Protein AF-A0A9R0JIM5-F1 (afdb_monomer_lite)

Structure (mmCIF, N/CA/C/O backbone):
data_AF-A0A9R0JIM5-F1
#
_entry.id   AF-A0A9R0JIM5-F1
#
loop_
_atom_site.group_PDB
_atom_site.id
_atom_site.type_symbol
_atom_site.label_atom_id
_atom_site.label_alt_id
_atom_site.label_comp_id
_atom_site.label_asym_id
_atom_site.label_entity_id
_atom_site.label_seq_id
_atom_site.pdbx_PDB_ins_code
_atom_site.Cartn_x
_atom_site.Cartn_y
_atom_site.Cartn_z
_atom_site.occupancy
_atom_site.B_iso_or_equiv
_atom_site.auth_seq_id
_atom_site.auth_comp_id
_atom_site.auth_asym_id
_atom_site.auth_atom_id
_atom_site.pdbx_PDB_model_num
ATOM 1 N N . MET A 1 1 ? 13.661 6.055 -20.902 1.00 62.84 1 MET A N 1
ATOM 2 C CA . MET A 1 1 ? 14.162 4.720 -20.504 1.00 62.84 1 MET A CA 1
ATOM 3 C C . MET A 1 1 ? 14.110 3.809 -21.723 1.00 62.84 1 MET A C 1
ATOM 5 O O . MET A 1 1 ? 13.023 3.619 -22.248 1.00 62.84 1 MET A O 1
ATOM 9 N N . LYS A 1 2 ? 15.252 3.315 -22.222 1.00 69.75 2 LYS A N 1
ATOM 10 C CA . LYS A 1 2 ? 15.311 2.374 -23.358 1.00 69.75 2 LYS A CA 1
ATOM 11 C C . LYS A 1 2 ? 15.616 0.968 -22.826 1.00 69.75 2 LYS A C 1
ATOM 13 O O . LYS A 1 2 ? 16.766 0.687 -22.495 1.00 69.75 2 LYS A O 1
ATOM 18 N N . ILE A 1 3 ? 14.589 0.134 -22.668 1.00 80.75 3 ILE A N 1
ATOM 19 C CA . ILE A 1 3 ? 14.665 -1.248 -22.153 1.00 80.75 3 ILE A CA 1
ATOM 20 C C . ILE A 1 3 ? 13.835 -2.140 -23.081 1.00 80.75 3 ILE A C 1
ATOM 22 O O . ILE A 1 3 ? 12.770 -1.715 -23.524 1.00 80.75 3 ILE A O 1
ATOM 26 N N . ASP A 1 4 ? 14.321 -3.349 -23.378 1.00 84.50 4 ASP A N 1
ATOM 27 C CA . ASP A 1 4 ? 13.548 -4.353 -24.120 1.00 84.50 4 ASP A CA 1
ATOM 28 C C . ASP A 1 4 ? 12.564 -5.033 -23.157 1.00 84.50 4 ASP A C 1
ATOM 30 O O . ASP A 1 4 ? 12.974 -5.552 -22.113 1.00 84.50 4 ASP A O 1
ATOM 34 N N . ILE A 1 5 ? 11.275 -5.015 -23.496 1.00 86.75 5 ILE A N 1
ATOM 35 C CA . ILE A 1 5 ? 10.200 -5.608 -22.693 1.00 86.75 5 ILE A CA 1
ATOM 36 C C . ILE A 1 5 ? 9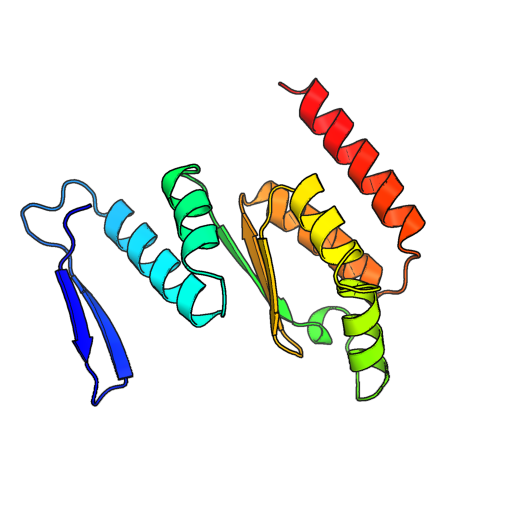.516 -6.668 -23.544 1.00 86.75 5 ILE A C 1
ATOM 38 O O . ILE A 1 5 ? 8.955 -6.364 -24.596 1.00 86.75 5 ILE A O 1
ATOM 42 N N . ARG A 1 6 ? 9.524 -7.916 -23.072 1.00 89.44 6 ARG A N 1
ATOM 43 C CA . ARG A 1 6 ? 8.842 -9.033 -23.733 1.00 89.44 6 ARG A CA 1
ATOM 44 C C . ARG A 1 6 ? 7.855 -9.673 -22.781 1.00 89.44 6 ARG A C 1
ATOM 46 O O . ARG A 1 6 ? 8.180 -9.959 -21.634 1.00 89.44 6 ARG A O 1
ATOM 53 N N . MET A 1 7 ? 6.648 -9.934 -23.262 1.00 89.19 7 MET A N 1
ATOM 54 C CA . MET A 1 7 ? 5.647 -10.678 -22.508 1.00 89.19 7 MET A CA 1
ATOM 55 C C . MET A 1 7 ? 5.514 -12.070 -23.110 1.00 89.19 7 MET A C 1
ATOM 57 O O . MET A 1 7 ? 5.057 -12.229 -24.239 1.00 89.19 7 MET A O 1
ATOM 61 N N . ASN A 1 8 ? 5.908 -13.087 -22.350 1.00 91.31 8 ASN A N 1
ATOM 62 C CA . ASN A 1 8 ? 5.667 -14.466 -22.737 1.00 91.31 8 ASN A CA 1
ATOM 63 C C . ASN A 1 8 ? 4.279 -14.879 -22.232 1.00 91.31 8 ASN A C 1
ATOM 65 O O . ASN A 1 8 ? 4.085 -15.089 -21.033 1.00 91.31 8 ASN A O 1
ATOM 69 N N . LEU A 1 9 ? 3.318 -14.989 -23.152 1.00 90.44 9 LEU A N 1
ATOM 70 C CA . LEU A 1 9 ? 1.929 -15.337 -22.838 1.00 90.44 9 LEU A CA 1
ATOM 71 C C . LEU A 1 9 ? 1.768 -16.790 -22.367 1.00 90.44 9 LEU A C 1
ATOM 73 O O . LEU A 1 9 ? 0.907 -17.067 -21.536 1.00 90.44 9 LEU A O 1
ATOM 77 N N . VAL A 1 10 ? 2.617 -17.704 -22.847 1.00 92.62 10 VAL A N 1
ATOM 78 C CA . VAL A 1 10 ? 2.569 -19.131 -22.485 1.00 92.62 10 VAL A CA 1
ATOM 79 C C . VAL A 1 10 ? 3.070 -19.330 -21.057 1.00 92.62 10 VAL A C 1
ATOM 81 O O . VAL A 1 10 ? 2.397 -19.942 -20.233 1.00 92.62 10 VAL A O 1
ATOM 84 N N . ALA A 1 11 ? 4.228 -18.749 -20.741 1.00 89.31 11 ALA A N 1
ATOM 85 C CA . ALA A 1 11 ? 4.816 -18.809 -19.405 1.00 89.31 11 ALA A CA 1
ATOM 86 C C . ALA A 1 11 ? 4.233 -17.765 -18.430 1.00 89.31 11 ALA A C 1
ATOM 88 O O . ALA A 1 11 ? 4.649 -17.723 -17.274 1.00 89.31 11 ALA A O 1
ATOM 89 N N . LYS A 1 12 ? 3.303 -16.912 -18.888 1.00 87.56 12 LYS A N 1
ATOM 90 C CA . LYS A 1 12 ? 2.671 -15.815 -18.129 1.00 87.56 12 LYS A CA 1
ATOM 91 C C . LYS A 1 12 ? 3.677 -14.947 -17.361 1.00 87.56 12 LYS A C 1
ATOM 93 O O . LYS A 1 12 ? 3.444 -14.579 -16.212 1.00 87.56 12 LYS A O 1
ATOM 98 N N . ARG A 1 13 ? 4.805 -14.618 -17.996 1.00 88.31 13 ARG A N 1
ATOM 99 C CA . ARG A 1 13 ? 5.888 -13.830 -17.387 1.00 88.31 13 ARG A CA 1
ATOM 100 C C . ARG A 1 13 ? 6.289 -12.650 -18.256 1.00 88.31 13 ARG A C 1
ATOM 102 O O . ARG A 1 13 ? 6.220 -12.714 -19.484 1.00 88.31 13 ARG A O 1
ATOM 109 N N . VAL A 1 14 ? 6.729 -11.589 -17.593 1.00 89.06 14 VAL A N 1
ATOM 110 C CA . VAL A 1 14 ? 7.304 -10.404 -18.229 1.00 89.06 14 VAL A CA 1
ATOM 111 C C . VAL A 1 14 ? 8.819 -10.502 -18.103 1.00 89.06 14 VAL A C 1
ATOM 113 O O . VAL A 1 14 ? 9.348 -10.653 -17.005 1.00 89.06 14 VAL A O 1
ATOM 116 N N . GLU A 1 15 ? 9.506 -10.452 -19.234 1.00 88.56 15 GLU A N 1
ATOM 117 C CA . GLU A 1 15 ? 10.958 -10.495 -19.341 1.00 88.56 15 GLU A CA 1
ATOM 118 C C . GLU A 1 15 ? 11.456 -9.082 -19.665 1.00 88.56 15 GLU A C 1
ATOM 120 O O . GLU A 1 15 ? 11.004 -8.449 -20.622 1.00 88.56 15 GLU A O 1
ATOM 125 N N . LEU A 1 16 ? 12.374 -8.578 -18.841 1.00 87.62 16 LEU A N 1
ATOM 126 C CA . LEU A 1 16 ? 12.988 -7.261 -18.990 1.00 87.62 16 LEU A CA 1
ATOM 127 C C . LEU A 1 16 ? 14.469 -7.455 -19.301 1.00 87.62 16 LEU A C 1
ATOM 129 O O . LEU A 1 16 ? 15.164 -8.157 -18.563 1.00 87.62 16 LEU A O 1
ATOM 133 N N . LYS A 1 17 ? 14.964 -6.837 -20.375 1.00 85.75 17 LYS A N 1
ATOM 134 C CA . LYS A 1 17 ? 16.367 -6.959 -20.789 1.00 85.75 17 LYS A CA 1
ATOM 135 C C . LYS A 1 17 ? 16.975 -5.594 -21.094 1.00 85.75 17 LYS A C 1
ATOM 137 O O . LYS A 1 17 ? 16.374 -4.757 -21.767 1.00 85.75 17 LYS A O 1
ATOM 142 N N . THR A 1 18 ? 18.194 -5.374 -20.612 1.00 82.06 18 THR A N 1
ATOM 143 C CA . THR A 1 18 ? 18.992 -4.191 -20.951 1.00 82.06 18 THR A CA 1
ATOM 144 C C . THR A 1 18 ? 19.536 -4.300 -22.376 1.00 82.06 18 THR A C 1
ATOM 146 O O . THR A 1 18 ? 19.923 -5.378 -22.835 1.00 82.06 18 THR A O 1
ATOM 149 N N . MET A 1 19 ? 19.556 -3.180 -23.097 1.00 78.44 19 MET A N 1
ATOM 150 C CA . MET A 1 19 ? 20.200 -3.065 -24.405 1.00 78.44 19 MET A CA 1
ATOM 151 C C . MET A 1 19 ? 21.567 -2.386 -24.258 1.00 78.44 19 MET A C 1
ATOM 153 O O . MET A 1 19 ? 21.866 -1.776 -23.235 1.00 78.44 19 MET A O 1
ATOM 157 N N . ARG A 1 20 ? 22.393 -2.451 -25.310 1.00 71.56 20 ARG A N 1
ATOM 158 C CA . ARG A 1 20 ? 23.682 -1.730 -25.365 1.00 71.56 20 ARG A CA 1
ATOM 159 C C . ARG A 1 20 ? 23.516 -0.203 -25.320 1.00 71.56 20 ARG A C 1
ATOM 161 O O . ARG A 1 20 ? 24.446 0.487 -24.941 1.00 71.56 20 ARG A O 1
ATOM 168 N N . ASP A 1 21 ? 22.331 0.287 -25.683 1.00 73.31 21 ASP A N 1
ATOM 169 C CA . ASP A 1 21 ? 21.945 1.705 -25.699 1.00 73.31 21 ASP A CA 1
ATOM 170 C C . ASP A 1 21 ? 21.186 2.128 -24.420 1.00 73.31 21 ASP A C 1
ATOM 172 O O . ASP A 1 21 ? 20.532 3.171 -24.374 1.00 73.31 21 ASP A O 1
ATOM 176 N N . THR A 1 22 ? 21.189 1.288 -23.375 1.00 69.31 22 THR A N 1
ATOM 177 C CA . THR A 1 22 ? 20.592 1.640 -22.083 1.00 69.31 22 THR A CA 1
ATOM 178 C C . THR A 1 22 ? 21.626 2.419 -21.257 1.00 69.31 22 THR A C 1
ATOM 180 O O . THR A 1 22 ? 22.642 1.835 -20.889 1.00 69.31 22 THR A O 1
ATOM 183 N N . PRO A 1 23 ? 21.380 3.702 -20.928 1.00 68.62 23 PRO A N 1
ATOM 184 C CA . PRO A 1 23 ? 22.378 4.552 -20.274 1.00 68.62 23 PRO A CA 1
ATOM 185 C C . PRO A 1 23 ? 22.678 4.140 -18.826 1.00 68.62 23 PRO A C 1
ATOM 187 O O . PRO A 1 23 ? 23.810 4.285 -18.390 1.00 68.62 23 PRO A O 1
ATOM 190 N N . ASP A 1 24 ? 21.698 3.567 -18.108 1.00 74.00 24 ASP A N 1
ATOM 191 C CA . ASP A 1 24 ? 21.847 3.168 -16.701 1.00 74.00 24 ASP A CA 1
ATOM 192 C C . ASP A 1 24 ? 21.130 1.856 -16.368 1.00 74.00 24 ASP A C 1
ATOM 194 O O . ASP A 1 24 ? 19.950 1.674 -16.692 1.00 74.00 24 ASP A O 1
ATOM 198 N N . ILE A 1 25 ? 21.811 0.990 -15.607 1.00 79.00 25 ILE A N 1
ATOM 199 C CA . ILE A 1 25 ? 21.272 -0.268 -15.053 1.00 79.00 25 ILE A CA 1
ATOM 200 C C . ILE A 1 25 ? 20.129 0.007 -14.060 1.00 79.00 25 ILE A C 1
ATOM 202 O O . ILE A 1 25 ? 19.181 -0.772 -13.973 1.00 79.00 25 ILE A O 1
ATOM 206 N N . 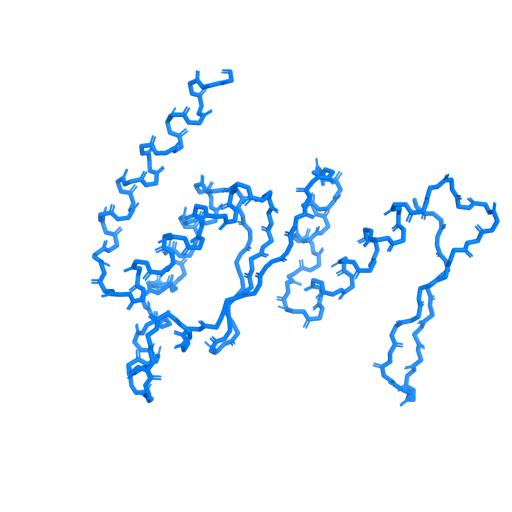SER A 1 26 ? 20.159 1.152 -13.369 1.00 79.62 26 SER A N 1
ATOM 207 C CA . SER A 1 26 ? 19.104 1.584 -12.435 1.00 79.62 26 SER A CA 1
ATOM 208 C C . SER A 1 26 ? 17.716 1.640 -13.092 1.00 79.62 26 SER A C 1
ATOM 210 O O . SER A 1 26 ? 16.703 1.326 -12.465 1.00 79.62 26 SER A O 1
ATOM 212 N N . ASN A 1 27 ? 17.653 1.926 -14.397 1.00 78.44 27 ASN A N 1
ATOM 213 C CA . ASN A 1 27 ? 16.390 1.925 -15.132 1.00 78.44 27 ASN A CA 1
ATOM 214 C C . ASN A 1 27 ? 15.750 0.531 -15.197 1.00 78.44 27 ASN A C 1
ATOM 216 O O . ASN A 1 27 ? 14.525 0.430 -15.166 1.00 78.44 27 ASN A O 1
ATOM 220 N N . LEU A 1 28 ? 16.550 -0.543 -15.251 1.00 82.88 28 LEU A N 1
ATOM 221 C CA . LEU A 1 28 ? 16.031 -1.913 -15.228 1.00 82.88 28 LEU A CA 1
ATOM 222 C C . LEU A 1 28 ? 15.335 -2.202 -13.897 1.00 82.88 28 LEU A C 1
ATOM 224 O O . LEU A 1 28 ? 14.238 -2.756 -13.886 1.00 82.88 28 LEU A O 1
ATOM 228 N N . TYR A 1 29 ? 15.949 -1.777 -12.789 1.00 82.50 29 TYR A N 1
ATOM 229 C CA . TYR A 1 29 ? 15.366 -1.913 -11.457 1.00 82.50 29 TYR A CA 1
ATOM 230 C C . TYR A 1 29 ? 14.047 -1.142 -11.351 1.00 82.50 29 TYR A C 1
ATOM 232 O O . TYR A 1 29 ? 13.037 -1.708 -10.940 1.00 82.50 29 TYR A O 1
ATOM 240 N N . LYS A 1 30 ? 14.014 0.114 -11.819 1.00 80.56 30 LYS A N 1
ATOM 241 C CA . LYS A 1 30 ? 12.788 0.928 -11.853 1.00 80.56 30 LYS A CA 1
ATOM 242 C C . LYS A 1 30 ? 11.677 0.264 -12.676 1.00 80.56 30 LYS A C 1
ATOM 244 O O . LYS A 1 30 ? 10.547 0.175 -12.203 1.00 80.56 30 LYS A O 1
ATOM 249 N N . CYS A 1 31 ? 11.989 -0.257 -13.865 1.00 82.44 31 CYS A N 1
ATOM 250 C CA . CYS A 1 31 ? 11.015 -0.973 -14.694 1.00 82.44 31 CYS A CA 1
ATOM 251 C C . CYS A 1 31 ? 10.532 -2.277 -14.046 1.00 82.44 31 CYS A C 1
ATOM 253 O O . CYS A 1 31 ? 9.336 -2.559 -14.081 1.00 82.44 31 CYS A O 1
ATOM 255 N N . SER A 1 32 ? 11.422 -3.050 -13.420 1.00 84.19 32 SER A N 1
ATOM 256 C CA . SER A 1 32 ? 11.040 -4.257 -12.678 1.00 84.19 32 SER A CA 1
ATOM 257 C C . SER A 1 32 ? 10.085 -3.923 -11.534 1.00 84.19 32 SER A C 1
ATOM 259 O O . SER A 1 32 ? 9.026 -4.536 -11.414 1.00 84.19 32 SER A O 1
ATOM 261 N N . SER A 1 33 ? 10.413 -2.908 -10.737 1.00 81.19 33 SER A N 1
ATOM 262 C CA . SER A 1 33 ? 9.572 -2.436 -9.635 1.00 81.19 33 SER A CA 1
ATOM 263 C C . SER A 1 33 ? 8.221 -1.899 -10.120 1.00 81.19 33 SER A C 1
ATOM 265 O O . SER A 1 33 ? 7.207 -2.138 -9.470 1.00 81.19 33 SER A O 1
ATOM 267 N N . TYR A 1 34 ? 8.170 -1.245 -11.287 1.00 82.25 34 TYR A N 1
ATOM 268 C CA . TYR A 1 34 ? 6.917 -0.807 -11.914 1.00 82.25 34 TYR A CA 1
ATOM 269 C C . TYR A 1 34 ? 6.022 -1.992 -12.303 1.00 82.25 34 TYR A C 1
ATOM 271 O O . TYR A 1 34 ? 4.838 -2.018 -11.968 1.00 82.25 34 TYR A O 1
ATOM 279 N N . VAL A 1 35 ? 6.589 -3.005 -12.967 1.00 85.94 35 VAL A N 1
ATOM 280 C CA . VAL A 1 35 ? 5.851 -4.219 -13.350 1.00 85.94 35 VAL A CA 1
ATOM 281 C C . VAL A 1 35 ? 5.359 -4.968 -12.109 1.00 85.94 35 VAL A C 1
ATOM 283 O O . VAL A 1 35 ? 4.211 -5.406 -12.072 1.00 85.94 35 VAL A O 1
ATOM 286 N N . GLN A 1 36 ? 6.182 -5.062 -11.062 1.00 84.19 36 GLN A N 1
ATOM 287 C CA . GLN A 1 36 ? 5.770 -5.648 -9.785 1.00 84.19 36 GLN A CA 1
ATOM 288 C C . GLN A 1 36 ? 4.647 -4.843 -9.119 1.00 84.19 36 GLN A C 1
ATOM 290 O O . GLN A 1 36 ? 3.693 -5.437 -8.625 1.00 84.19 36 GLN A O 1
ATOM 295 N N . ALA A 1 37 ? 4.700 -3.508 -9.152 1.00 83.94 37 ALA A N 1
ATOM 296 C CA . ALA A 1 37 ? 3.643 -2.658 -8.599 1.00 83.94 37 ALA A CA 1
ATOM 297 C C . ALA A 1 37 ? 2.313 -2.918 -9.309 1.00 83.94 37 ALA A C 1
ATOM 299 O O . ALA A 1 37 ? 1.275 -3.077 -8.668 1.00 83.94 37 ALA A O 1
ATOM 300 N N . PHE A 1 38 ? 2.360 -3.032 -10.635 1.00 84.56 38 PHE A N 1
ATOM 301 C CA . PHE A 1 38 ? 1.193 -3.366 -11.437 1.00 84.56 38 PHE A CA 1
ATOM 302 C C . PHE A 1 38 ? 0.621 -4.746 -11.073 1.00 84.56 38 PHE A C 1
ATOM 304 O O . PHE A 1 38 ? -0.588 -4.890 -10.902 1.00 84.56 38 PHE A O 1
ATOM 311 N N . MET A 1 39 ? 1.480 -5.751 -10.861 1.00 83.69 39 MET A N 1
ATOM 312 C CA . MET A 1 39 ? 1.053 -7.083 -10.408 1.00 83.69 39 MET A CA 1
ATOM 313 C C . MET A 1 39 ? 0.393 -7.074 -9.019 1.00 83.69 39 MET A C 1
ATOM 315 O O . MET A 1 39 ? -0.421 -7.947 -8.730 1.00 83.69 39 MET A O 1
ATOM 319 N N . LEU A 1 40 ? 0.707 -6.094 -8.169 1.00 83.00 40 LEU A N 1
ATOM 320 C CA . LEU A 1 40 ? 0.116 -5.927 -6.836 1.00 83.00 40 LEU A CA 1
ATOM 321 C C . LEU A 1 40 ? -1.150 -5.055 -6.829 1.00 83.00 40 LEU A C 1
ATOM 323 O O . LEU A 1 40 ? -1.531 -4.535 -5.780 1.00 83.00 40 LEU A O 1
ATOM 327 N N . PHE A 1 41 ? -1.815 -4.916 -7.978 1.00 81.88 41 PHE A N 1
ATOM 328 C CA . PHE A 1 41 ? -3.074 -4.180 -8.142 1.00 81.88 41 PHE A CA 1
ATOM 329 C C . PHE A 1 41 ? -2.979 -2.672 -7.878 1.00 81.88 41 PHE A C 1
ATOM 331 O O . PHE A 1 41 ? -3.985 -2.036 -7.559 1.00 81.88 41 PHE A O 1
ATOM 338 N N . PHE A 1 42 ? -1.795 -2.072 -8.016 1.00 81.94 42 PHE A N 1
ATOM 339 C CA . PHE A 1 42 ? -1.719 -0.617 -8.063 1.00 81.94 42 PHE A CA 1
ATOM 340 C C . PHE A 1 42 ? -2.202 -0.096 -9.420 1.00 81.94 42 PHE A C 1
ATOM 342 O O . PHE A 1 42 ? -1.885 -0.659 -10.468 1.00 81.94 42 PHE A O 1
ATOM 349 N N . GLU A 1 43 ? -2.944 1.013 -9.404 1.00 79.38 43 GLU A N 1
ATOM 350 C CA . GLU A 1 43 ? -3.390 1.664 -10.634 1.00 79.38 43 GLU A CA 1
ATOM 351 C C . GLU A 1 43 ? -2.185 2.187 -11.432 1.00 79.38 43 GLU A C 1
ATOM 353 O O . GLU A 1 43 ? -1.371 2.939 -10.883 1.00 79.38 43 GLU A O 1
ATOM 358 N N . PRO A 1 44 ? -2.071 1.851 -12.731 1.00 72.31 44 PRO A N 1
ATOM 359 C CA . PRO A 1 44 ? -0.892 2.181 -13.528 1.00 72.31 44 PRO A CA 1
ATOM 360 C C . PRO A 1 44 ? -0.623 3.686 -13.603 1.00 72.31 44 PRO A C 1
ATOM 362 O O . PRO A 1 44 ? 0.540 4.084 -13.641 1.00 72.31 44 PRO A O 1
ATOM 365 N N . GLU A 1 45 ? -1.668 4.515 -13.549 1.00 74.50 45 GLU A N 1
ATOM 366 C CA . GLU A 1 45 ? -1.552 5.975 -13.546 1.00 74.50 45 GLU A CA 1
ATOM 367 C C . GLU A 1 45 ? -0.924 6.503 -12.247 1.00 74.50 45 GLU A C 1
ATOM 369 O O . GLU A 1 45 ? -0.011 7.328 -12.279 1.00 74.50 45 GLU A O 1
ATOM 374 N N . GLN A 1 46 ? -1.338 5.959 -11.099 1.00 68.12 46 GLN A N 1
ATOM 375 C CA . GLN A 1 46 ? -0.806 6.345 -9.790 1.00 68.12 46 GLN A CA 1
ATOM 376 C C . GLN A 1 46 ? 0.650 5.906 -9.615 1.00 68.12 46 GLN A C 1
ATOM 378 O O . GLN A 1 46 ? 1.469 6.649 -9.071 1.00 68.12 46 GLN A O 1
ATOM 383 N N . VAL A 1 47 ? 0.979 4.697 -10.080 1.00 68.25 47 VAL A N 1
ATOM 384 C CA . VAL A 1 47 ? 2.351 4.174 -10.056 1.00 68.25 47 VAL A CA 1
ATOM 385 C C . VAL A 1 47 ? 3.232 4.991 -10.989 1.00 68.25 47 VAL A C 1
ATOM 387 O O . VAL A 1 47 ? 4.349 5.338 -10.618 1.00 68.25 47 VAL A O 1
ATOM 390 N N . ARG A 1 48 ? 2.732 5.350 -12.177 1.00 65.62 48 ARG A N 1
ATOM 391 C CA . ARG A 1 48 ? 3.459 6.195 -13.126 1.00 65.62 48 ARG A CA 1
ATOM 392 C C . ARG A 1 48 ? 3.828 7.527 -12.478 1.00 65.62 48 ARG A C 1
ATOM 394 O O . ARG A 1 48 ? 5.008 7.853 -12.423 1.00 65.62 48 ARG A O 1
ATOM 401 N N . GLU A 1 49 ? 2.863 8.261 -11.925 1.00 65.44 49 GLU A N 1
ATOM 402 C CA . GLU A 1 49 ? 3.158 9.554 -11.293 1.00 65.44 49 GLU A CA 1
ATOM 403 C C . GLU A 1 49 ? 4.195 9.416 -10.171 1.00 65.44 49 GLU A C 1
ATOM 405 O O . GLU A 1 49 ? 5.143 10.196 -10.108 1.00 65.44 49 GLU A O 1
ATOM 410 N N . ALA A 1 50 ? 4.066 8.392 -9.323 1.00 65.00 50 ALA A N 1
ATOM 411 C CA . ALA A 1 50 ? 5.023 8.151 -8.256 1.00 65.00 50 ALA A CA 1
ATOM 412 C C . ALA A 1 50 ? 6.433 7.901 -8.826 1.00 65.00 50 ALA A C 1
ATOM 414 O O . ALA A 1 50 ? 7.359 8.655 -8.522 1.00 65.00 50 ALA A O 1
ATOM 415 N N . PHE A 1 51 ? 6.595 6.883 -9.677 1.00 67.56 51 PHE A N 1
ATOM 416 C CA . PHE A 1 51 ? 7.900 6.415 -10.162 1.00 67.56 51 PHE A CA 1
ATOM 417 C C . PHE A 1 51 ? 8.630 7.423 -11.054 1.00 67.56 51 PHE A C 1
ATOM 419 O O . PHE A 1 51 ? 9.859 7.422 -11.081 1.00 67.56 51 PHE A O 1
ATOM 426 N N . PHE A 1 52 ? 7.903 8.284 -11.772 1.00 65.25 52 PHE A N 1
ATOM 427 C CA . PHE A 1 52 ? 8.512 9.352 -12.569 1.00 65.25 52 PHE A CA 1
ATOM 428 C C . PHE A 1 52 ? 8.876 10.591 -11.740 1.00 65.25 52 PHE A C 1
ATOM 430 O O . PHE A 1 52 ? 9.740 11.357 -12.159 1.00 65.25 52 PHE A O 1
ATOM 437 N N . ARG A 1 53 ? 8.238 10.804 -10.580 1.00 63.97 53 ARG A N 1
ATOM 438 C CA . ARG A 1 53 ? 8.437 12.002 -9.748 1.00 63.97 53 ARG A CA 1
ATOM 439 C C . ARG A 1 53 ? 9.443 11.808 -8.616 1.00 63.97 53 ARG A C 1
ATOM 441 O O . ARG A 1 53 ? 10.060 12.782 -8.195 1.00 63.97 53 ARG A O 1
ATOM 448 N N . TYR A 1 54 ? 9.596 10.585 -8.111 1.00 66.00 54 TYR A N 1
ATOM 449 C CA . TYR A 1 54 ? 10.472 10.282 -6.980 1.00 66.00 54 TYR A CA 1
ATOM 450 C C . TYR A 1 54 ? 11.491 9.198 -7.343 1.00 66.00 54 TYR A C 1
ATOM 452 O O . TYR A 1 54 ? 11.123 8.068 -7.650 1.00 66.00 54 TYR A O 1
ATOM 460 N N . ASP A 1 55 ? 12.782 9.516 -7.231 1.00 61.34 55 ASP A N 1
ATOM 461 C CA . ASP A 1 55 ? 13.864 8.563 -7.520 1.00 61.34 55 ASP A CA 1
ATOM 462 C C . ASP A 1 55 ? 14.038 7.473 -6.448 1.00 61.34 55 ASP A C 1
ATOM 464 O O . ASP A 1 55 ? 14.570 6.404 -6.742 1.00 61.34 55 ASP A O 1
ATOM 468 N N . ASN A 1 56 ? 13.529 7.703 -5.232 1.00 70.06 56 ASN A N 1
ATOM 469 C CA . ASN A 1 56 ? 13.694 6.823 -4.068 1.00 70.06 56 ASN A CA 1
ATOM 470 C C . ASN A 1 56 ? 12.370 6.166 -3.653 1.00 70.06 56 ASN A C 1
ATOM 472 O O . ASN A 1 56 ? 11.948 6.255 -2.495 1.00 70.06 56 ASN A O 1
ATOM 476 N N . LEU A 1 57 ? 11.673 5.569 -4.619 1.00 75.69 57 LEU A N 1
ATOM 477 C CA . LEU A 1 57 ? 10.465 4.796 -4.358 1.00 75.69 57 LEU A CA 1
ATOM 478 C C . LEU A 1 57 ? 10.802 3.368 -3.971 1.00 75.69 57 LEU A C 1
ATOM 480 O O . LEU A 1 57 ? 11.475 2.644 -4.700 1.00 75.69 57 LEU A O 1
ATOM 484 N N . ASP A 1 58 ? 10.277 2.983 -2.820 1.00 79.19 58 ASP A N 1
ATOM 485 C CA . ASP A 1 58 ? 10.352 1.640 -2.290 1.00 79.19 58 ASP A CA 1
ATOM 486 C C . ASP A 1 58 ? 8.938 1.043 -2.256 1.00 79.19 58 ASP A C 1
ATOM 488 O O . ASP A 1 58 ? 7.921 1.752 -2.290 1.00 79.19 58 ASP A O 1
ATOM 492 N N . MET A 1 59 ? 8.869 -0.279 -2.220 1.00 82.69 59 MET A N 1
ATOM 493 C CA . MET A 1 59 ? 7.619 -1.013 -2.148 1.00 82.69 59 MET A CA 1
ATOM 494 C C . MET A 1 59 ? 7.696 -2.008 -1.017 1.00 82.69 59 MET A C 1
ATOM 496 O O . MET A 1 59 ? 8.654 -2.763 -0.875 1.00 82.69 59 MET A O 1
ATOM 500 N N . SER A 1 60 ? 6.648 -2.041 -0.205 1.00 85.56 60 SER A N 1
ATOM 501 C CA . SER A 1 60 ? 6.626 -2.946 0.923 1.00 85.56 60 SER A CA 1
ATOM 502 C C . SER A 1 60 ? 5.275 -3.593 1.111 1.00 85.56 60 SER A C 1
ATOM 504 O O . SER A 1 60 ? 4.238 -2.947 0.997 1.00 85.56 60 SER A O 1
ATOM 506 N N . SER A 1 61 ? 5.304 -4.881 1.427 1.00 87.44 61 SER A N 1
ATOM 507 C CA . SER A 1 61 ? 4.117 -5.675 1.711 1.00 87.44 61 SER A CA 1
ATOM 508 C C . SER A 1 61 ? 4.069 -5.989 3.199 1.00 87.44 61 SER A C 1
ATOM 510 O O . SER A 1 61 ? 5.098 -6.272 3.810 1.00 87.44 61 SER A O 1
ATOM 512 N N . LEU A 1 62 ? 2.880 -5.920 3.781 1.00 88.06 62 LEU A N 1
ATOM 513 C CA . LEU A 1 62 ? 2.606 -6.292 5.162 1.00 88.06 62 LEU A CA 1
ATOM 514 C C . LEU A 1 62 ? 1.464 -7.303 5.168 1.00 88.06 62 LEU A C 1
ATOM 516 O O . LEU A 1 62 ? 0.418 -7.050 4.566 1.00 88.06 62 LEU A O 1
ATOM 520 N N . ASP A 1 63 ? 1.651 -8.419 5.862 1.00 87.06 63 ASP A N 1
ATOM 521 C CA . ASP A 1 63 ? 0.562 -9.342 6.154 1.00 87.06 63 ASP A CA 1
ATOM 522 C C . ASP A 1 63 ? -0.124 -8.925 7.464 1.00 87.06 63 ASP A C 1
ATOM 524 O O . ASP A 1 63 ? 0.532 -8.635 8.469 1.00 87.06 63 ASP A O 1
ATOM 528 N N . MET A 1 64 ? -1.458 -8.865 7.474 1.00 79.62 64 MET A N 1
ATOM 529 C CA . MET A 1 64 ? -2.200 -8.538 8.694 1.00 79.62 64 MET A CA 1
ATOM 530 C C . MET A 1 64 ? -2.011 -9.604 9.786 1.00 79.62 64 MET A C 1
ATOM 532 O O . MET A 1 64 ? -2.057 -9.270 10.974 1.00 79.62 64 MET A O 1
ATOM 536 N N . GLN A 1 65 ? -1.757 -10.861 9.411 1.00 78.00 65 GLN A N 1
ATOM 537 C CA . GLN A 1 65 ? -1.524 -11.957 10.354 1.00 78.00 65 GLN A CA 1
ATOM 538 C C . GLN A 1 65 ? -0.224 -11.787 11.147 1.00 78.00 65 GLN A C 1
ATOM 540 O O . GLN A 1 65 ? -0.186 -12.175 12.318 1.00 78.00 65 GLN A O 1
ATOM 545 N N . ASP A 1 66 ? 0.792 -11.144 10.565 1.00 75.62 66 ASP A N 1
ATOM 546 C CA . ASP A 1 66 ? 2.066 -10.867 11.241 1.00 75.62 66 ASP A CA 1
ATOM 547 C C . ASP A 1 66 ? 1.893 -9.855 12.382 1.00 75.62 66 ASP A C 1
ATOM 549 O O . ASP A 1 66 ? 2.582 -9.919 13.399 1.00 75.62 66 ASP A O 1
ATOM 553 N N . VAL A 1 67 ? 0.936 -8.931 12.246 1.00 69.19 67 VAL A N 1
ATOM 554 C CA . VAL A 1 67 ? 0.652 -7.903 13.260 1.00 69.19 67 VAL A CA 1
ATOM 555 C C . VAL A 1 67 ? -0.174 -8.473 14.407 1.00 69.19 67 VAL A C 1
ATOM 557 O O . VAL A 1 67 ? 0.035 -8.131 15.572 1.00 69.19 67 VAL A O 1
ATOM 560 N N . LYS A 1 68 ? -1.148 -9.332 14.097 1.00 66.19 68 LYS A N 1
ATOM 561 C CA . LYS A 1 68 ? -1.983 -9.967 15.113 1.00 66.19 68 LYS A CA 1
ATOM 562 C C . LYS A 1 68 ? -2.360 -11.377 14.677 1.00 66.19 68 LYS A C 1
ATOM 564 O O . LYS A 1 68 ? -3.322 -11.587 13.942 1.00 66.19 68 LYS A O 1
ATOM 569 N N . ARG A 1 69 ? -1.650 -12.349 15.254 1.00 61.12 69 ARG A N 1
ATOM 570 C CA . ARG A 1 69 ? -1.792 -13.795 14.997 1.00 61.12 69 ARG A CA 1
ATOM 571 C C . ARG A 1 69 ? -3.213 -14.341 15.221 1.00 61.12 69 ARG A C 1
ATOM 573 O O . ARG A 1 69 ? -3.562 -15.400 14.715 1.00 61.12 69 ARG A O 1
ATOM 580 N N . THR A 1 70 ? -4.035 -13.619 15.986 1.00 61.75 70 THR A N 1
ATOM 581 C CA . 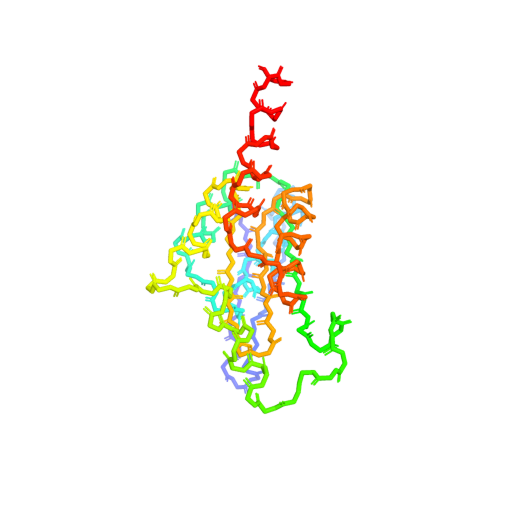THR A 1 70 ? -5.431 -13.952 16.322 1.00 61.75 70 THR A CA 1
ATOM 582 C C . THR A 1 70 ? -6.474 -13.447 15.316 1.00 61.75 70 THR A C 1
ATOM 584 O O . THR A 1 70 ? -7.668 -13.637 15.544 1.00 61.75 70 THR A O 1
ATOM 587 N N . LEU A 1 71 ? -6.083 -12.799 14.214 1.00 60.34 71 LEU A N 1
ATOM 588 C CA . LEU A 1 71 ? -7.020 -12.340 13.181 1.00 60.34 71 LEU A CA 1
ATOM 589 C C . LEU A 1 71 ? -7.498 -13.513 12.311 1.00 60.34 71 LEU A C 1
ATOM 591 O O . LEU A 1 71 ? -7.014 -13.720 11.203 1.00 60.34 71 LEU A O 1
ATOM 595 N N . LYS A 1 72 ? -8.463 -14.288 12.812 1.00 64.38 72 LYS A N 1
ATOM 596 C CA . LYS A 1 72 ? -9.198 -15.285 12.022 1.00 64.38 72 LYS A CA 1
ATOM 597 C C . LYS A 1 72 ? -10.646 -14.832 11.817 1.00 64.38 72 LYS A C 1
ATOM 599 O O . LYS A 1 72 ? -11.245 -14.253 12.723 1.00 64.38 72 LYS A O 1
ATOM 604 N N . GLY A 1 73 ? -11.184 -15.088 10.623 1.00 74.81 73 GLY A N 1
ATOM 605 C CA . GLY A 1 73 ? -12.586 -14.835 10.269 1.00 74.81 73 GLY A CA 1
ATOM 606 C C . GLY A 1 73 ? -13.013 -13.376 10.453 1.00 74.81 73 GLY A C 1
ATOM 607 O O . GLY A 1 73 ? -12.388 -12.460 9.915 1.00 74.81 73 GLY A O 1
ATOM 608 N N . ASP A 1 74 ? -14.054 -13.159 11.256 1.00 79.44 74 ASP A N 1
ATOM 609 C CA . ASP A 1 74 ? -14.716 -11.862 11.463 1.00 79.44 74 ASP A CA 1
ATOM 610 C C . ASP A 1 74 ? -13.781 -10.746 11.932 1.00 79.44 74 ASP A C 1
ATOM 612 O O . ASP A 1 74 ? -13.974 -9.568 11.611 1.00 79.44 74 ASP A O 1
ATOM 616 N N . HIS A 1 75 ? -12.726 -11.093 12.670 1.00 82.56 75 HIS A N 1
ATOM 617 C CA . HIS A 1 75 ? -11.753 -10.110 13.125 1.00 82.56 75 HIS A CA 1
ATOM 618 C C . HIS A 1 75 ? -10.916 -9.534 11.974 1.00 82.56 75 HIS A C 1
ATOM 620 O O . HIS A 1 75 ? -10.588 -8.346 12.019 1.00 82.56 75 HIS A O 1
ATOM 626 N N . LEU A 1 76 ? -10.616 -10.328 10.937 1.00 83.69 76 LEU A N 1
ATOM 627 C CA . LEU A 1 76 ? -9.895 -9.868 9.748 1.00 83.69 76 LEU A CA 1
ATOM 628 C C . LEU A 1 76 ? -10.764 -8.904 8.934 1.00 83.69 76 LEU A C 1
ATOM 630 O O . LEU A 1 76 ? -10.338 -7.790 8.636 1.00 83.69 76 LEU A O 1
ATOM 634 N N . THR A 1 77 ? -12.018 -9.278 8.668 1.00 84.88 77 THR A N 1
ATOM 635 C CA . THR A 1 77 ? -12.985 -8.426 7.957 1.00 84.88 77 THR A CA 1
ATOM 636 C C . THR A 1 77 ? -13.206 -7.103 8.691 1.00 84.88 77 THR A C 1
ATOM 638 O O . THR A 1 77 ? -13.237 -6.032 8.081 1.00 84.88 77 THR A O 1
ATOM 641 N N . ARG A 1 78 ? -13.267 -7.140 10.028 1.00 87.19 78 ARG A N 1
ATOM 642 C CA . ARG A 1 78 ? -13.371 -5.933 10.857 1.00 87.19 78 ARG A CA 1
ATOM 643 C C . ARG A 1 78 ? -12.108 -5.069 10.811 1.00 87.19 78 ARG A C 1
ATOM 645 O O . ARG A 1 78 ? -12.221 -3.842 10.808 1.00 87.19 78 ARG A O 1
ATOM 652 N N . ALA A 1 79 ? -10.921 -5.675 10.784 1.00 86.12 79 ALA A N 1
ATOM 653 C CA . ALA A 1 79 ? -9.659 -4.952 10.641 1.00 86.12 79 ALA A CA 1
ATOM 654 C C . ALA A 1 79 ? -9.557 -4.267 9.267 1.00 86.12 79 ALA A C 1
ATOM 656 O O . ALA A 1 79 ? -9.263 -3.073 9.214 1.00 86.12 79 ALA A O 1
ATOM 657 N N . ILE A 1 80 ? -9.914 -4.965 8.183 1.00 88.44 80 ILE A N 1
ATOM 658 C CA . ILE A 1 80 ? -10.015 -4.394 6.828 1.00 88.44 80 ILE A CA 1
ATOM 659 C C . ILE A 1 80 ? -10.986 -3.206 6.824 1.00 88.44 80 ILE A C 1
ATOM 661 O O . ILE A 1 80 ? -10.644 -2.119 6.355 1.00 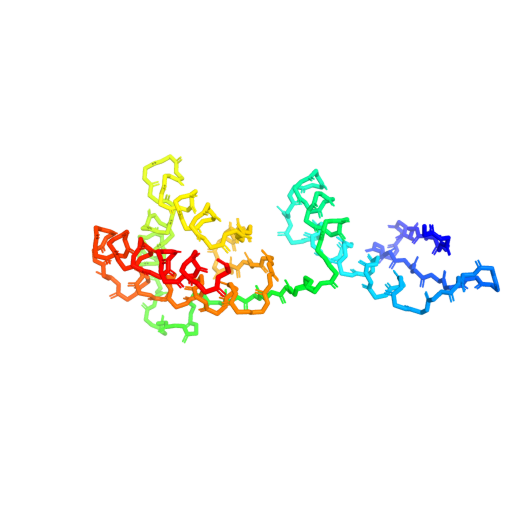88.44 80 ILE A O 1
ATOM 665 N N . GLY A 1 81 ? -12.167 -3.368 7.430 1.00 89.81 81 GLY A N 1
ATOM 666 C CA . GLY A 1 81 ? -13.159 -2.298 7.549 1.00 89.81 81 GLY A CA 1
ATOM 667 C C . GLY A 1 81 ? -12.645 -1.066 8.303 1.00 89.81 81 GLY A C 1
ATOM 668 O O . GLY A 1 81 ? -12.990 0.061 7.949 1.00 89.81 81 GLY A O 1
ATOM 669 N N . ARG A 1 82 ? -11.775 -1.246 9.305 1.00 88.44 82 ARG A N 1
ATOM 670 C CA . ARG A 1 82 ? -11.120 -0.140 10.028 1.00 88.44 82 ARG A CA 1
ATOM 671 C C . ARG A 1 82 ? -10.047 0.566 9.204 1.00 88.44 82 ARG A C 1
ATOM 673 O O . ARG A 1 82 ? -9.921 1.781 9.322 1.00 88.44 82 ARG A O 1
ATOM 680 N N . ILE A 1 83 ? -9.293 -0.177 8.396 1.00 89.00 83 ILE A N 1
ATOM 681 C CA . ILE A 1 83 ? -8.246 0.375 7.527 1.00 89.00 83 ILE A CA 1
ATOM 682 C C . ILE A 1 83 ? -8.871 1.219 6.415 1.00 89.00 83 ILE A C 1
ATOM 684 O O . ILE A 1 83 ? -8.475 2.364 6.207 1.00 89.00 83 ILE A O 1
ATOM 688 N N . CYS A 1 84 ? -9.886 0.686 5.734 1.00 89.31 84 CYS A N 1
ATOM 689 C CA . CYS A 1 84 ? -10.585 1.419 4.685 1.00 89.31 84 CYS A CA 1
ATOM 690 C C . CYS A 1 84 ? -11.433 2.560 5.275 1.00 89.31 84 CYS A C 1
ATOM 692 O O . CYS A 1 84 ? -11.422 3.687 4.775 1.00 89.31 84 CYS A O 1
ATOM 694 N N . GLY A 1 85 ? -12.148 2.301 6.371 1.00 88.38 85 GLY A N 1
ATOM 695 C CA . GLY A 1 85 ? -13.169 3.207 6.892 1.00 88.38 85 GLY A CA 1
ATOM 696 C C . GLY A 1 85 ? -14.372 3.335 5.949 1.00 88.38 85 GLY A C 1
ATOM 697 O O . GLY A 1 85 ? -14.465 2.665 4.919 1.00 88.38 85 GLY A O 1
ATOM 698 N N . LYS A 1 86 ? -15.315 4.226 6.283 1.00 89.06 86 LYS A N 1
ATOM 699 C CA . LYS A 1 86 ? -16.500 4.480 5.445 1.00 89.06 86 LYS A CA 1
ATOM 700 C C . LYS A 1 86 ? -16.070 5.085 4.104 1.00 89.06 86 LYS A C 1
ATOM 702 O O . LYS A 1 86 ? -15.610 6.226 4.078 1.00 89.06 86 LYS A O 1
ATOM 707 N N . GLY A 1 87 ? -16.218 4.327 3.016 1.00 85.94 87 GLY A N 1
ATOM 708 C CA . GLY A 1 87 ? -15.885 4.767 1.656 1.00 85.94 87 GLY A CA 1
ATOM 709 C C . GLY A 1 87 ? -14.396 5.049 1.429 1.00 85.94 87 GLY A C 1
ATOM 710 O O . GLY A 1 87 ? -14.064 5.935 0.652 1.00 85.94 87 GLY A O 1
ATOM 711 N N . GLY A 1 88 ? -13.492 4.382 2.155 1.00 86.94 88 GLY A N 1
ATOM 712 C CA . GLY A 1 88 ? -12.049 4.585 1.971 1.00 86.94 88 GLY A CA 1
ATOM 713 C C . GLY A 1 88 ? -11.479 5.836 2.651 1.00 86.94 88 GLY A C 1
ATOM 714 O O . GLY A 1 88 ? -10.287 6.098 2.525 1.00 86.94 88 GLY A O 1
ATOM 715 N N . LYS A 1 89 ? -12.280 6.616 3.394 1.00 89.94 89 LYS A N 1
ATOM 716 C CA . LYS A 1 89 ? -11.846 7.899 3.987 1.00 89.94 89 LYS A CA 1
ATOM 717 C C . LYS A 1 89 ? -10.586 7.799 4.850 1.00 89.94 89 LYS A C 1
ATOM 719 O O . LYS A 1 89 ? -9.770 8.715 4.832 1.00 89.94 89 LYS A O 1
ATOM 724 N N . ILE A 1 90 ? -10.434 6.720 5.622 1.00 89.69 90 ILE A N 1
ATOM 725 C CA . ILE A 1 90 ? -9.268 6.546 6.504 1.00 89.69 90 ILE A CA 1
ATOM 726 C C . ILE A 1 90 ? -8.030 6.218 5.671 1.00 89.69 90 ILE A C 1
ATOM 728 O O . ILE A 1 90 ? -6.986 6.834 5.872 1.00 89.69 90 ILE A O 1
ATOM 732 N N . LYS A 1 91 ? -8.169 5.313 4.698 1.00 90.38 91 LYS A N 1
ATOM 733 C CA . LYS A 1 91 ? -7.117 4.991 3.732 1.00 90.38 91 LYS A CA 1
ATOM 734 C C . LYS A 1 91 ? -6.625 6.258 3.017 1.00 90.38 91 LYS A C 1
ATOM 736 O O . LYS A 1 91 ? -5.443 6.571 3.115 1.00 90.38 91 LYS A O 1
ATOM 741 N N . PHE A 1 92 ? -7.534 7.034 2.420 1.00 89.44 92 PHE A N 1
ATOM 742 C CA . PHE A 1 92 ? -7.192 8.280 1.720 1.00 89.44 92 PHE A CA 1
ATOM 743 C C . PHE A 1 92 ? -6.526 9.315 2.631 1.00 89.44 92 PHE A C 1
ATOM 745 O O . PHE A 1 92 ? -5.606 10.017 2.218 1.00 89.44 92 PHE A O 1
ATOM 752 N N . MET A 1 93 ? -6.955 9.409 3.892 1.00 89.00 93 MET A N 1
ATOM 753 C CA . MET A 1 93 ? -6.322 10.301 4.864 1.00 89.00 93 MET A CA 1
ATOM 754 C C . MET A 1 93 ? -4.861 9.915 5.122 1.00 89.00 93 MET A C 1
ATOM 756 O O . MET A 1 93 ? -4.001 10.793 5.163 1.00 89.00 93 MET A O 1
ATOM 760 N N . ILE A 1 94 ? -4.572 8.620 5.283 1.00 89.88 94 ILE A N 1
ATOM 761 C CA . ILE A 1 94 ? -3.205 8.124 5.496 1.00 89.88 94 ILE A CA 1
ATOM 762 C C . ILE A 1 94 ? -2.360 8.347 4.242 1.00 89.88 94 ILE A C 1
ATOM 764 O O . ILE A 1 94 ? -1.239 8.846 4.352 1.00 89.88 94 ILE A O 1
ATOM 768 N N . GLU A 1 95 ? -2.898 8.025 3.065 1.00 88.62 95 GLU A N 1
ATOM 769 C CA . GLU A 1 95 ? -2.230 8.216 1.773 1.00 88.62 95 GLU A CA 1
ATOM 770 C C . GLU A 1 95 ? -1.836 9.679 1.556 1.00 88.62 95 GLU A C 1
ATOM 772 O O . GLU A 1 95 ? -0.680 9.968 1.253 1.00 88.62 95 GLU A O 1
ATOM 777 N N . ASN A 1 96 ? -2.754 10.616 1.804 1.00 87.75 96 ASN A N 1
ATOM 778 C CA . ASN A 1 96 ? -2.489 12.045 1.643 1.00 87.75 96 ASN A CA 1
ATOM 779 C C . ASN A 1 96 ? -1.510 12.583 2.692 1.00 87.75 96 ASN A C 1
ATOM 781 O O . ASN A 1 96 ? -0.622 13.365 2.357 1.00 87.75 96 ASN A O 1
ATOM 785 N N . ALA A 1 97 ? -1.634 12.154 3.952 1.00 87.19 97 ALA A N 1
ATOM 786 C CA . ALA A 1 97 ? -0.763 12.627 5.027 1.00 87.19 97 ALA A CA 1
ATOM 787 C C . ALA A 1 97 ? 0.686 12.145 4.873 1.00 87.19 97 ALA A C 1
ATOM 789 O O . ALA A 1 97 ? 1.621 12.874 5.202 1.00 87.19 97 ALA A O 1
ATOM 790 N N . THR A 1 98 ? 0.869 10.913 4.392 1.00 85.62 98 THR A N 1
ATOM 791 C CA . THR A 1 98 ? 2.193 10.290 4.235 1.00 85.62 98 THR A CA 1
ATOM 792 C C . THR A 1 98 ? 2.747 10.396 2.817 1.00 85.62 98 THR A C 1
ATOM 794 O O . THR A 1 98 ? 3.902 10.047 2.605 1.00 85.62 98 THR A O 1
ATOM 797 N N . LYS A 1 99 ? 1.958 10.881 1.847 1.00 84.50 99 LYS A N 1
ATOM 798 C CA . LYS A 1 99 ? 2.278 10.843 0.408 1.00 84.50 99 LYS A CA 1
ATOM 799 C C . LYS A 1 99 ? 2.621 9.426 -0.075 1.00 84.50 99 LYS A C 1
ATOM 801 O O . LYS A 1 99 ? 3.510 9.238 -0.901 1.00 84.50 99 LYS A O 1
ATOM 806 N N . THR A 1 100 ? 1.923 8.425 0.457 1.00 86.38 100 THR A N 1
ATOM 807 C CA . THR A 1 100 ? 2.058 7.023 0.037 1.00 86.38 100 THR A CA 1
ATOM 808 C C . THR A 1 100 ? 0.824 6.575 -0.736 1.00 86.38 100 THR A C 1
ATOM 810 O O . THR A 1 100 ? -0.238 7.199 -0.663 1.00 86.38 100 THR A O 1
ATOM 813 N N . ARG A 1 101 ? 0.960 5.490 -1.497 1.00 86.81 101 ARG A N 1
ATOM 814 C CA . ARG A 1 101 ? -0.166 4.759 -2.086 1.00 86.81 101 ARG A CA 1
ATOM 815 C C . ARG A 1 101 ? -0.303 3.422 -1.383 1.00 86.81 101 ARG A C 1
ATOM 817 O O . ARG A 1 101 ? 0.695 2.737 -1.158 1.00 86.81 101 ARG A O 1
ATOM 824 N N . ILE A 1 102 ? -1.532 3.066 -1.029 1.00 89.19 102 ILE A N 1
ATOM 825 C CA . ILE A 1 102 ? -1.848 1.857 -0.279 1.00 89.19 102 ILE A CA 1
ATOM 826 C C . ILE A 1 102 ? -2.811 1.015 -1.110 1.00 89.19 102 ILE A C 1
ATOM 828 O O . ILE A 1 102 ? -3.826 1.494 -1.610 1.00 89.19 102 ILE A O 1
ATOM 832 N N . VAL A 1 103 ? -2.541 -0.277 -1.220 1.00 89.50 103 VAL A N 1
ATOM 833 C CA . VAL A 1 103 ? -3.473 -1.247 -1.800 1.00 89.50 103 VAL A CA 1
ATOM 834 C C . VAL A 1 103 ? -3.763 -2.307 -0.753 1.00 89.50 103 VAL A C 1
ATOM 836 O O . VAL A 1 103 ? -2.856 -2.836 -0.117 1.00 89.50 103 VAL A O 1
ATOM 839 N N . VAL A 1 104 ? -5.046 -2.591 -0.543 1.00 88.12 104 VAL A N 1
ATOM 840 C CA . VAL A 1 104 ? -5.503 -3.610 0.405 1.00 88.12 104 VAL A CA 1
ATOM 841 C C . VAL A 1 104 ? -6.014 -4.792 -0.409 1.00 88.12 104 VAL A C 1
ATOM 843 O O . VAL A 1 104 ? -7.049 -4.689 -1.060 1.00 88.12 104 VAL A O 1
ATOM 846 N N . ALA A 1 105 ? -5.281 -5.903 -0.375 1.00 87.06 105 ALA A N 1
ATOM 847 C CA . ALA A 1 105 ? -5.568 -7.138 -1.093 1.00 87.06 105 ALA A CA 1
ATOM 848 C C . ALA A 1 105 ? -5.913 -8.249 -0.088 1.00 87.06 105 ALA A C 1
ATOM 850 O O . ALA A 1 105 ? -5.090 -9.101 0.257 1.00 87.06 105 ALA A O 1
ATOM 851 N N . GLY A 1 106 ? -7.144 -8.211 0.430 1.00 83.62 106 GLY A N 1
ATOM 852 C CA . GLY A 1 106 ? -7.627 -9.159 1.434 1.00 83.62 106 GLY A CA 1
ATOM 853 C C . GLY A 1 106 ? -6.774 -9.124 2.704 1.00 83.62 106 GLY A C 1
ATOM 854 O O . GLY A 1 106 ? -6.898 -8.207 3.511 1.00 83.62 106 GLY A O 1
ATOM 855 N N . ASN A 1 107 ? -5.905 -10.123 2.870 1.00 84.81 107 ASN A N 1
ATOM 856 C CA . ASN A 1 107 ? -5.025 -10.261 4.031 1.00 84.81 107 ASN A CA 1
ATOM 857 C C . ASN A 1 107 ? -3.685 -9.508 3.900 1.00 84.81 107 ASN A C 1
ATOM 859 O O . ASN A 1 107 ? -3.011 -9.259 4.899 1.00 84.81 107 ASN A O 1
ATOM 863 N N . LYS A 1 108 ? -3.288 -9.143 2.677 1.00 88.44 108 LYS A N 1
ATOM 864 C CA . LYS A 1 108 ? -2.034 -8.431 2.416 1.00 88.44 108 LYS A CA 1
ATOM 865 C C . LYS A 1 108 ? -2.305 -6.966 2.122 1.00 88.44 108 LYS A C 1
ATOM 867 O O . LYS A 1 108 ? -3.269 -6.617 1.443 1.00 88.44 108 LYS A O 1
ATOM 872 N N . ILE A 1 109 ? -1.442 -6.104 2.637 1.00 90.44 109 ILE A N 1
ATOM 873 C CA . ILE A 1 109 ? -1.460 -4.669 2.375 1.00 90.44 109 ILE A CA 1
ATOM 874 C C . ILE A 1 109 ? -0.146 -4.309 1.704 1.00 90.44 109 ILE A C 1
ATOM 876 O O . ILE A 1 109 ? 0.927 -4.604 2.232 1.00 90.44 109 ILE A O 1
ATOM 880 N N . HIS A 1 110 ? -0.233 -3.651 0.560 1.00 90.25 110 HIS A N 1
ATOM 881 C CA . HIS A 1 110 ? 0.916 -3.170 -0.183 1.00 90.25 110 HIS A CA 1
ATOM 882 C C . HIS A 1 110 ? 1.020 -1.656 -0.040 1.00 90.25 110 HIS A C 1
ATOM 884 O O . HIS A 1 110 ? 0.017 -0.942 -0.072 1.00 90.25 110 HIS A O 1
ATOM 890 N N . PHE A 1 111 ? 2.245 -1.173 0.113 1.00 89.12 111 PHE A N 1
ATOM 891 C CA . PHE A 1 111 ? 2.585 0.234 0.255 1.00 89.12 111 PHE A CA 1
ATOM 892 C C . PHE A 1 111 ? 3.607 0.602 -0.810 1.00 89.12 111 PHE A C 1
ATOM 894 O O . PHE A 1 111 ? 4.570 -0.137 -1.019 1.00 89.12 111 PHE A O 1
ATOM 901 N N . VAL A 1 112 ? 3.418 1.760 -1.431 1.00 86.44 112 VAL A N 1
ATOM 902 C CA . VAL A 1 112 ? 4.367 2.369 -2.366 1.00 86.44 112 VAL A CA 1
ATOM 903 C C . VAL A 1 112 ? 4.633 3.798 -1.903 1.00 86.44 112 VAL A C 1
ATOM 905 O O . VAL A 1 112 ? 3.697 4.561 -1.645 1.00 86.44 112 VAL A O 1
ATOM 908 N N . GLY A 1 113 ? 5.906 4.156 -1.750 1.00 85.81 113 GLY A N 1
ATOM 909 C CA . GLY A 1 113 ? 6.324 5.476 -1.281 1.00 85.81 113 GLY A CA 1
ATOM 910 C C . GLY A 1 113 ? 7.813 5.542 -0.952 1.00 85.81 113 GLY A C 1
ATOM 911 O O . GLY A 1 113 ? 8.557 4.594 -1.177 1.00 85.81 113 GLY A O 1
ATOM 912 N N . THR A 1 114 ? 8.259 6.661 -0.388 1.00 85.19 114 THR A N 1
ATOM 913 C CA . THR A 1 114 ? 9.610 6.761 0.184 1.00 85.19 114 THR A CA 1
ATOM 914 C C . THR A 1 114 ? 9.733 5.859 1.412 1.00 85.19 114 THR A C 1
ATOM 916 O O . THR A 1 114 ? 8.760 5.682 2.149 1.00 85.19 114 THR A O 1
ATOM 919 N N . HIS A 1 115 ? 10.929 5.3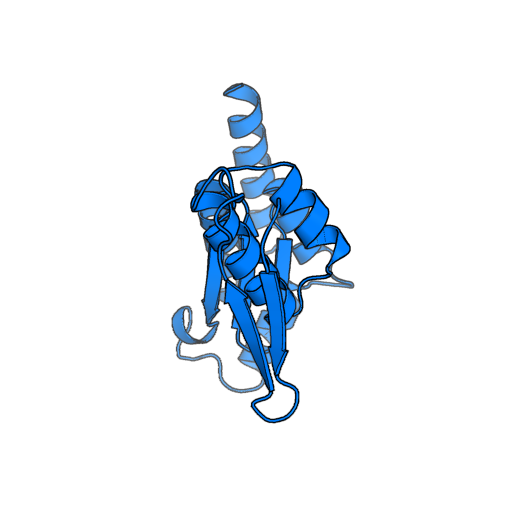34 1.679 1.00 85.56 115 HIS A N 1
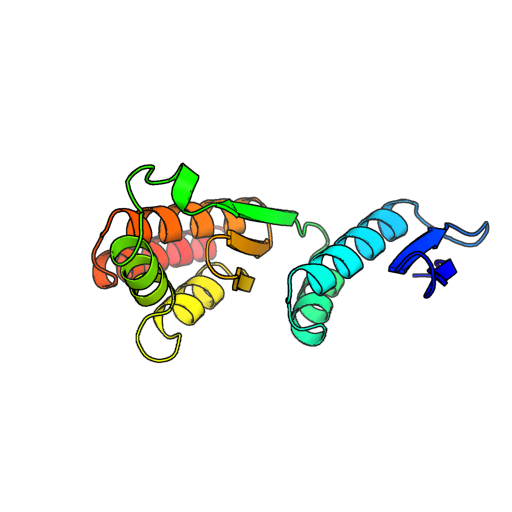ATOM 920 C CA . HIS A 1 115 ? 11.190 4.434 2.806 1.00 85.56 115 HIS A CA 1
ATOM 921 C C . HIS A 1 115 ? 10.661 4.968 4.157 1.00 85.56 115 HIS A C 1
ATOM 923 O O . HIS A 1 115 ? 9.935 4.271 4.873 1.00 85.56 115 HIS A O 1
ATOM 929 N N . ASP A 1 116 ? 10.928 6.240 4.472 1.00 87.06 116 ASP A N 1
ATOM 930 C CA . ASP A 1 116 ? 10.460 6.877 5.712 1.00 87.06 116 ASP A CA 1
ATOM 931 C C . ASP A 1 116 ? 8.935 7.013 5.768 1.00 87.06 116 ASP A C 1
ATOM 933 O O . ASP A 1 116 ? 8.299 6.738 6.791 1.00 87.06 116 ASP A O 1
ATOM 937 N N . ALA A 1 117 ? 8.329 7.388 4.641 1.00 86.62 117 ALA A N 1
ATOM 938 C CA . ALA A 1 117 ? 6.887 7.525 4.511 1.00 86.62 117 ALA A CA 1
ATOM 939 C C . ALA A 1 117 ? 6.178 6.173 4.682 1.00 86.62 117 ALA A C 1
ATOM 941 O O . ALA A 1 117 ? 5.180 6.080 5.401 1.00 86.62 117 ALA A O 1
ATOM 942 N N . ILE A 1 118 ? 6.736 5.104 4.102 1.00 89.25 118 ILE A N 1
ATOM 943 C CA . ILE A 1 118 ? 6.238 3.735 4.270 1.00 89.25 118 ILE A CA 1
ATOM 944 C C . ILE A 1 118 ? 6.309 3.317 5.736 1.00 89.25 118 ILE A C 1
ATOM 946 O O . ILE A 1 118 ? 5.357 2.726 6.244 1.00 89.25 118 ILE A O 1
ATOM 950 N N . LYS A 1 119 ? 7.395 3.635 6.448 1.00 89.94 119 LYS A N 1
ATOM 951 C CA . LYS A 1 119 ? 7.529 3.304 7.873 1.00 89.94 119 LYS A CA 1
ATOM 952 C C . LYS A 1 119 ? 6.428 3.960 8.714 1.00 89.94 119 LYS A C 1
ATOM 954 O O . LYS A 1 119 ? 5.823 3.296 9.557 1.00 89.94 119 LYS A O 1
ATOM 959 N N . ILE A 1 120 ? 6.117 5.229 8.447 1.00 89.69 120 ILE A N 1
ATOM 960 C CA . ILE A 1 120 ? 5.040 5.969 9.127 1.00 89.69 120 ILE A CA 1
ATOM 961 C C . ILE A 1 120 ? 3.657 5.398 8.768 1.00 89.69 120 ILE A C 1
ATOM 963 O O . ILE A 1 120 ? 2.802 5.232 9.647 1.00 89.69 120 ILE A O 1
ATOM 967 N N . ALA A 1 121 ? 3.431 5.072 7.492 1.00 91.12 121 ALA A N 1
ATOM 968 C CA . ALA A 1 121 ? 2.183 4.477 7.020 1.00 91.12 121 ALA A CA 1
ATOM 969 C C . ALA A 1 121 ? 1.949 3.092 7.643 1.00 91.12 121 ALA A C 1
ATOM 971 O O . ALA A 1 121 ? 0.875 2.842 8.192 1.00 91.12 121 ALA A O 1
ATOM 972 N N . LYS A 1 122 ? 2.973 2.228 7.659 1.00 90.69 122 LYS A N 1
ATOM 973 C CA . LYS A 1 122 ? 2.940 0.916 8.321 1.00 90.69 122 LYS A CA 1
ATOM 974 C C . LYS A 1 122 ? 2.592 1.037 9.796 1.00 90.69 122 LYS A C 1
ATOM 976 O O . LYS A 1 122 ? 1.675 0.371 10.257 1.00 90.69 122 LYS A O 1
ATOM 981 N N . ASP A 1 123 ? 3.266 1.919 10.528 1.00 90.31 123 ASP A N 1
ATOM 982 C CA . ASP A 1 123 ? 3.012 2.138 11.956 1.00 90.31 123 ASP A CA 1
ATOM 983 C C . ASP A 1 123 ? 1.567 2.616 12.218 1.00 90.31 123 ASP A C 1
ATOM 985 O O . ASP A 1 123 ? 0.910 2.200 13.177 1.00 90.31 123 ASP A O 1
ATOM 989 N N . SER A 1 124 ? 1.022 3.448 11.327 1.00 90.31 124 SER A N 1
ATOM 990 C CA . SER A 1 124 ? -0.371 3.908 11.393 1.00 90.31 124 SER A CA 1
ATOM 991 C C . SER A 1 124 ? -1.368 2.776 11.129 1.00 90.31 124 SER A C 1
ATOM 993 O O . SER A 1 124 ? -2.338 2.618 11.875 1.00 90.31 124 SER A O 1
ATOM 995 N N . VAL A 1 125 ? -1.100 1.943 10.121 1.00 90.62 125 VAL A N 1
ATOM 996 C CA . VAL A 1 125 ? -1.919 0.771 9.787 1.00 90.62 125 VAL A CA 1
ATOM 997 C C . VAL A 1 125 ? -1.853 -0.293 10.887 1.00 90.62 125 VAL A C 1
ATOM 999 O O . VAL A 1 125 ? -2.899 -0.781 11.316 1.00 90.62 125 VAL A O 1
ATOM 1002 N N . CYS A 1 126 ? -0.676 -0.587 11.442 1.00 89.62 126 CYS A N 1
ATOM 1003 C CA . CYS A 1 126 ? -0.526 -1.507 12.572 1.00 89.62 126 CYS A CA 1
ATOM 1004 C C . CYS A 1 126 ? -1.369 -1.066 13.775 1.00 89.62 126 CYS A C 1
ATOM 1006 O O . CYS A 1 126 ? -2.023 -1.889 14.415 1.00 89.62 126 CYS A O 1
ATOM 1008 N N . ARG A 1 127 ? -1.440 0.240 14.066 1.00 89.12 127 ARG A N 1
ATOM 1009 C CA . ARG A 1 127 ? -2.300 0.750 15.148 1.00 89.12 127 ARG A CA 1
ATOM 1010 C C . ARG A 1 127 ? -3.791 0.603 14.868 1.00 89.12 127 ARG A C 1
ATOM 1012 O O . ARG A 1 127 ? -4.537 0.332 15.811 1.00 89.12 127 ARG A O 1
ATOM 1019 N N . LEU A 1 128 ? -4.227 0.751 13.615 1.00 88.25 128 LEU A N 1
ATOM 1020 C CA . LEU A 1 128 ? -5.616 0.473 13.222 1.00 88.25 128 LEU A CA 1
ATOM 1021 C C . LEU A 1 128 ? -5.962 -1.000 13.430 1.00 88.25 128 LEU A C 1
ATOM 1023 O O . LEU A 1 128 ? -7.018 -1.308 13.985 1.00 88.25 128 LEU A O 1
ATOM 1027 N N . ILE A 1 129 ? -5.044 -1.894 13.055 1.00 87.62 129 ILE A N 1
ATOM 1028 C CA . ILE A 1 129 ? -5.188 -3.342 13.236 1.00 87.62 129 ILE A CA 1
ATOM 1029 C C . ILE A 1 129 ? -5.251 -3.704 14.729 1.00 87.62 129 ILE A C 1
ATOM 1031 O O . ILE A 1 129 ? -6.119 -4.473 15.146 1.00 87.62 129 ILE A O 1
ATOM 1035 N N . MET A 1 130 ? -4.407 -3.086 15.563 1.00 86.88 130 MET A N 1
ATOM 1036 C CA . MET A 1 130 ? -4.440 -3.251 17.025 1.00 86.88 130 MET A CA 1
ATOM 1037 C C . MET A 1 130 ? -5.696 -2.656 17.683 1.00 86.88 130 MET A C 1
ATOM 1039 O O . MET A 1 130 ? -5.990 -2.955 18.837 1.00 86.88 130 MET A O 1
ATOM 1043 N N . GLY A 1 131 ? -6.472 -1.854 16.950 1.00 86.25 131 GLY A N 1
ATOM 1044 C CA . GLY A 1 131 ? -7.762 -1.330 17.388 1.00 86.25 131 GLY A CA 1
ATOM 1045 C C . GLY A 1 131 ? -7.740 0.069 17.986 1.00 86.25 131 GLY A C 1
ATOM 1046 O O . GLY A 1 131 ? -8.701 0.456 18.651 1.00 86.25 131 GLY A O 1
ATOM 1047 N N . SER A 1 132 ? -6.688 0.842 17.713 1.00 88.06 132 SER A N 1
ATOM 1048 C CA . SER A 1 132 ? -6.652 2.263 18.058 1.00 88.06 132 SER A CA 1
ATOM 1049 C C . SER A 1 132 ? -7.778 3.034 17.348 1.00 88.06 132 SER A C 1
ATOM 1051 O O . SER A 1 132 ? -8.047 2.774 16.171 1.00 88.06 132 SER A O 1
ATOM 1053 N N . PRO A 1 133 ? -8.416 4.019 18.009 1.00 88.25 133 PRO A N 1
ATOM 1054 C CA . PRO A 1 133 ? -9.412 4.870 17.368 1.00 88.25 133 PRO A CA 1
ATOM 1055 C C . PRO A 1 133 ? -8.814 5.671 16.205 1.00 88.25 133 PRO A C 1
ATOM 1057 O O . PRO A 1 133 ? -7.737 6.257 16.337 1.00 88.25 133 PRO A O 1
ATOM 1060 N N . ALA A 1 134 ? -9.549 5.777 15.094 1.00 85.19 134 ALA A N 1
ATOM 1061 C CA . ALA A 1 134 ? -9.111 6.524 13.910 1.00 85.19 134 ALA A CA 1
ATOM 1062 C C . ALA A 1 134 ? -8.818 8.008 14.213 1.00 85.19 134 ALA A C 1
ATOM 1064 O O . ALA A 1 134 ? -7.871 8.573 13.671 1.00 85.19 134 ALA A O 1
ATOM 1065 N N . ALA A 1 135 ? -9.562 8.620 15.143 1.00 87.62 135 ALA A N 1
ATOM 1066 C CA . ALA A 1 135 ? -9.349 10.006 15.567 1.00 87.62 135 ALA A CA 1
ATOM 1067 C C . ALA A 1 135 ? -7.941 10.249 16.146 1.00 87.62 135 ALA A C 1
ATOM 1069 O O . ALA A 1 135 ? -7.312 11.263 15.846 1.00 87.62 135 ALA A O 1
ATOM 1070 N N . LYS A 1 136 ? -7.416 9.289 16.922 1.00 88.56 136 LYS A N 1
ATOM 1071 C CA . LYS A 1 136 ? -6.070 9.361 17.517 1.00 88.56 136 LYS A CA 1
ATOM 1072 C C . LYS A 1 136 ? -4.968 9.229 16.464 1.00 88.56 136 LYS A C 1
ATOM 1074 O O . LYS A 1 136 ? -3.884 9.785 16.615 1.00 88.56 136 LYS A O 1
ATOM 1079 N N . ILE A 1 137 ? -5.233 8.489 15.392 1.00 87.69 137 ILE A N 1
ATOM 1080 C CA . ILE A 1 137 ? -4.289 8.347 14.281 1.00 87.69 137 ILE A CA 1
ATOM 1081 C C . ILE A 1 137 ? -4.294 9.614 13.429 1.00 87.69 137 ILE A C 1
ATOM 1083 O O . ILE A 1 137 ? -3.227 10.114 13.095 1.00 87.69 137 ILE A O 1
ATOM 1087 N N . ALA A 1 138 ? -5.465 10.197 13.169 1.00 85.81 138 ALA A N 1
ATOM 1088 C CA . ALA A 1 138 ? -5.588 11.459 12.443 1.00 85.81 138 ALA A CA 1
ATOM 1089 C C . ALA A 1 138 ? -4.878 12.629 13.149 1.00 85.81 138 ALA A C 1
ATOM 1091 O O . ALA A 1 138 ? -4.244 13.457 12.496 1.00 85.81 138 ALA A O 1
ATOM 1092 N N . SER A 1 139 ? -4.961 12.724 14.483 1.00 87.56 139 SER A N 1
ATOM 1093 C CA . SER A 1 139 ? -4.215 13.745 15.235 1.00 87.56 139 SER A CA 1
ATOM 1094 C C . SER A 1 139 ? -2.705 13.529 15.142 1.00 87.56 139 SER A C 1
ATOM 1096 O O . SER A 1 139 ? -1.978 14.466 14.827 1.00 87.56 139 SER A O 1
ATOM 1098 N N . ARG A 1 140 ? -2.234 12.289 15.316 1.00 88.00 140 ARG A N 1
ATOM 1099 C CA . ARG A 1 140 ? -0.810 11.952 15.199 1.00 88.00 140 ARG A CA 1
ATOM 1100 C C . ARG A 1 140 ? -0.257 12.213 13.799 1.00 88.00 140 ARG A C 1
ATOM 1102 O O . ARG A 1 140 ? 0.838 12.754 13.685 1.00 88.00 140 ARG A O 1
ATOM 1109 N N . LEU A 1 141 ? -0.993 11.836 12.753 1.00 86.56 141 LEU A N 1
ATOM 1110 C CA . LEU A 1 141 ? -0.594 12.091 11.368 1.00 86.56 141 LEU A CA 1
ATOM 1111 C C . LEU A 1 141 ? -0.422 13.588 11.129 1.00 86.56 141 LEU A C 1
ATOM 1113 O O . LEU A 1 141 ? 0.610 13.983 10.608 1.00 86.56 141 LEU A O 1
ATOM 1117 N N . ARG A 1 142 ? -1.350 14.424 11.615 1.00 85.38 142 ARG A N 1
ATOM 1118 C CA . ARG A 1 142 ? -1.206 15.886 11.541 1.00 85.38 142 ARG A CA 1
ATOM 1119 C C . ARG A 1 142 ? 0.056 16.390 12.237 1.00 85.38 142 ARG A C 1
ATOM 1121 O O . ARG A 1 142 ? 0.765 17.196 11.652 1.00 85.38 142 ARG A O 1
ATOM 1128 N N . THR A 1 143 ? 0.377 15.894 13.432 1.00 86.44 143 THR A N 1
ATOM 1129 C CA . THR A 1 143 ? 1.619 16.274 14.130 1.00 86.44 143 THR A CA 1
ATOM 1130 C C . THR A 1 143 ? 2.869 15.862 13.352 1.00 86.44 143 THR A C 1
ATOM 1132 O O . THR A 1 143 ? 3.833 16.618 13.294 1.00 86.44 143 THR A O 1
ATOM 1135 N N . ILE A 1 144 ? 2.870 14.670 12.750 1.00 83.50 144 ILE A N 1
ATOM 1136 C CA . ILE A 1 144 ? 4.004 14.182 11.956 1.00 83.50 144 ILE A CA 1
ATOM 1137 C C . ILE A 1 144 ? 4.151 15.004 10.673 1.00 83.50 144 ILE A C 1
ATOM 1139 O O . ILE A 1 144 ? 5.262 15.410 10.350 1.00 83.50 144 ILE A O 1
ATOM 1143 N N . THR A 1 145 ? 3.052 15.289 9.972 1.00 79.88 145 THR A N 1
ATOM 1144 C CA . THR A 1 145 ? 3.068 16.125 8.768 1.00 79.88 145 THR A CA 1
ATOM 1145 C C . THR A 1 145 ? 3.505 17.557 9.087 1.00 79.88 145 THR A C 1
ATOM 1147 O O . THR A 1 145 ? 4.330 18.086 8.355 1.00 79.88 145 THR A O 1
ATOM 1150 N N . ALA A 1 146 ? 3.046 18.148 10.199 1.00 80.25 146 ALA A N 1
ATOM 1151 C CA . ALA A 1 146 ? 3.470 19.481 10.644 1.00 80.25 146 ALA A CA 1
ATOM 1152 C C . ALA A 1 146 ? 4.981 19.545 10.931 1.00 80.25 146 ALA A C 1
ATOM 1154 O O . ALA A 1 146 ? 5.673 20.439 10.453 1.00 80.25 146 ALA A O 1
ATOM 1155 N N . ARG A 1 147 ? 5.523 18.537 11.624 1.00 78.88 147 ARG A N 1
ATOM 1156 C CA . ARG A 1 147 ? 6.973 18.426 11.856 1.00 78.88 147 ARG A CA 1
ATOM 1157 C C . ARG A 1 147 ? 7.760 18.191 10.573 1.00 78.88 147 ARG A C 1
ATOM 1159 O O . ARG A 1 147 ? 8.897 18.629 10.464 1.00 78.88 147 ARG A O 1
ATOM 1166 N N . ALA A 1 148 ? 7.185 17.457 9.622 1.00 70.88 148 ALA A N 1
ATOM 1167 C CA . ALA A 1 148 ? 7.814 17.236 8.330 1.00 70.88 148 ALA A CA 1
ATOM 1168 C C . ALA A 1 148 ? 7.848 18.527 7.503 1.00 70.88 148 ALA A C 1
ATOM 1170 O O . ALA A 1 148 ? 8.844 18.753 6.833 1.00 70.88 148 ALA A O 1
ATOM 1171 N N . SER A 1 149 ? 6.819 19.381 7.576 1.00 65.62 149 SER A N 1
ATOM 1172 C CA . SER A 1 149 ? 6.817 20.690 6.910 1.00 65.62 149 SER A CA 1
ATOM 1173 C C . SER A 1 149 ? 7.736 21.722 7.563 1.00 65.62 149 SER A C 1
ATOM 1175 O O . SER A 1 149 ? 8.248 22.564 6.851 1.00 65.62 149 SER A O 1
ATOM 1177 N N . GLU A 1 150 ? 7.976 21.656 8.876 1.00 66.12 150 GLU A N 1
ATOM 1178 C CA . GLU A 1 150 ? 8.924 22.553 9.573 1.00 66.12 150 GLU A CA 1
ATOM 1179 C C . GLU A 1 150 ? 10.397 22.231 9.281 1.00 66.12 150 GLU A C 1
ATOM 1181 O O . GLU A 1 150 ? 11.284 23.028 9.574 1.00 66.12 150 GLU A O 1
ATOM 1186 N N . ARG A 1 151 ? 10.675 21.035 8.754 1.00 54.72 151 ARG A N 1
ATOM 1187 C CA . ARG A 1 151 ? 12.035 20.550 8.489 1.00 54.72 151 ARG A CA 1
ATOM 1188 C C . ARG A 1 151 ? 12.545 20.895 7.084 1.00 54.72 151 ARG A C 1
ATOM 1190 O O . ARG A 1 151 ? 13.678 20.524 6.779 1.00 54.72 151 ARG A O 1
ATOM 1197 N N . PHE A 1 152 ? 11.718 21.542 6.262 1.00 44.88 152 PHE A N 1
ATOM 1198 C CA . PHE A 1 152 ? 12.023 21.988 4.902 1.00 44.88 152 PHE A CA 1
ATOM 1199 C C . PHE A 1 152 ? 11.876 23.501 4.780 1.00 44.88 152 PHE A C 1
ATOM 1201 O O . PHE A 1 152 ? 10.896 24.036 5.341 1.00 44.88 152 PHE A O 1
#

Secondary structure (DSSP, 8-state):
--EEEEEETTTTEEEEEE-TT-S-THHHHHHHHHHHHHHTT--HHHHHHHHHH-TT-EEEEEEHHHH-TT--THHHHHHHHHHH-GGGHHHHHHHHHHT-EEEEETTEEEEEE-HHHHHHHHHHHHHHHHT--HHHHHHHHHHHHHHHHHT-

pLDDT: mean 81.87, std 9.08, range [44.88, 92.62]

Sequence (152 aa):
MKIDIRMNLVAKRVELKTMRDTPDISNLYKCSSYVQAFMLFFEPEQVREAFFRYDNLDMSSLDMQDVKRTLKGDHLTRAIGRICGKGGKIKFMIENATKTRIVVAGNKIHFVGTHDAIKIAKDSVCRLIMGSPAAKIASRLRTITARASERF

InterPro domains:
  IPR036612 K Homology domain, type 1 superfamily [G3DSA:3.30.1370.10] (58-152)
  IPR036612 K Homology domain, type 1 superfamily [SSF54791] (67-147)
  IPR055211 PNO1, second type I KH domain [PF22891] (62-145)

Organism: Spinacia oleracea (NCBI:txid3562)

Radius of gyration: 17.77 Å; chains: 1; bounding box: 40×42×44 Å

Foldseek 3Di:
DDWDWDQDPVVRDIDIGDDPPRPDPLVSVLVVVLVVCVVLVDDNVLSVVQSVPDVQKDKDKDFLCVLPVPCDDPLLVVLVCLCCPDPNVLVVLLCVLLVWHWDDDRRMIMIIDHPVSVVLSVVLSSCSSVPHDSVVSSVVSVVVSVVVVVVD